Protein AF-A0A352C916-F1 (afdb_monomer_lite)

pLDDT: mean 86.56, std 15.68, range [40.22, 98.12]

Foldseek 3Di:
DDDPPDPPPPDPDPDDFDDDPPDDPVVSVVVRVVRCVVSCVVVVCVVVVDDDDDDDPVVVVVVVVVVVVVVVVVVVCVVVVNPPDD

Structure (mmCIF, N/CA/C/O backbone):
data_AF-A0A352C916-F1
#
_entry.id   AF-A0A352C916-F1
#
loop_
_atom_site.group_PDB
_atom_site.id
_atom_site.type_symbol
_atom_site.label_atom_id
_atom_site.label_alt_id
_atom_site.label_comp_id
_atom_site.label_asym_id
_atom_site.label_entity_id
_atom_site.label_seq_id
_atom_site.pdbx_PDB_ins_code
_atom_site.Cartn_x
_atom_site.Cartn_y
_atom_site.Cartn_z
_atom_site.occupancy
_atom_site.B_iso_or_equiv
_atom_site.auth_seq_id
_atom_site.auth_comp_id
_atom_site.auth_asym_id
_atom_site.auth_atom_id
_atom_site.pdbx_PDB_model_num
ATOM 1 N N . MET A 1 1 ? -37.276 -22.837 -31.704 1.00 52.47 1 MET A N 1
ATOM 2 C CA . MET A 1 1 ? -35.958 -23.458 -31.457 1.00 52.47 1 MET A CA 1
ATOM 3 C C . MET A 1 1 ? -34.903 -22.691 -32.236 1.00 52.47 1 MET A C 1
ATOM 5 O O . MET A 1 1 ? -34.792 -22.918 -33.424 1.00 52.47 1 MET A O 1
ATOM 9 N N . LEU A 1 2 ? -34.165 -21.790 -31.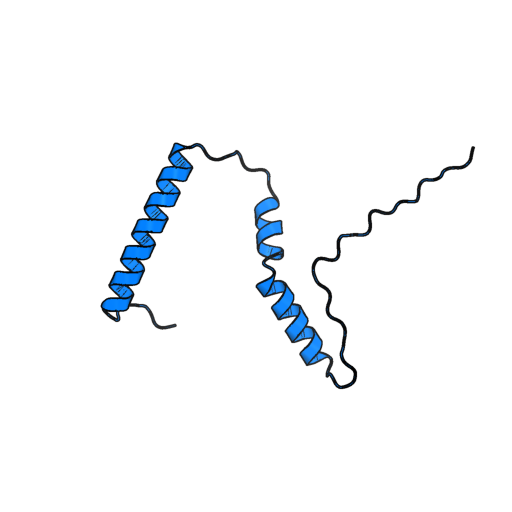594 1.00 40.22 2 LEU A N 1
ATOM 10 C CA . LEU A 1 2 ? -32.771 -21.466 -31.915 1.00 40.22 2 LEU A CA 1
ATOM 11 C C . LEU A 1 2 ? -32.229 -20.694 -30.704 1.00 40.22 2 LEU A C 1
ATOM 13 O O . LEU A 1 2 ? -32.919 -19.862 -30.124 1.00 40.22 2 LEU A O 1
ATOM 17 N N . LYS A 1 3 ? -31.077 -21.146 -30.219 1.00 44.06 3 LYS A N 1
ATOM 18 C CA . LYS A 1 3 ? -30.505 -20.878 -28.900 1.00 44.06 3 LYS A CA 1
ATOM 19 C C . LYS A 1 3 ? -29.473 -19.754 -29.015 1.00 44.06 3 LYS A C 1
ATOM 21 O O . LYS A 1 3 ? -28.337 -20.038 -29.376 1.00 44.06 3 LYS A O 1
ATOM 26 N N . ASP A 1 4 ? -29.823 -18.537 -28.614 1.00 45.38 4 ASP A N 1
ATOM 27 C CA . ASP A 1 4 ? -28.847 -17.460 -28.394 1.00 45.38 4 ASP A CA 1
ATOM 28 C C . ASP A 1 4 ? -28.207 -17.606 -27.002 1.00 45.38 4 ASP A C 1
ATOM 30 O O . ASP A 1 4 ? -28.463 -16.844 -26.073 1.00 45.38 4 ASP A O 1
ATOM 34 N N . TYR A 1 5 ? -27.376 -18.638 -26.835 1.00 54.38 5 TYR A N 1
ATOM 35 C CA . TYR A 1 5 ? -26.471 -18.782 -25.689 1.00 54.38 5 TYR A CA 1
ATOM 36 C C . TYR A 1 5 ? -25.046 -18.495 -26.162 1.00 54.38 5 TYR A C 1
ATOM 38 O O . TYR A 1 5 ? -24.321 -19.405 -26.551 1.00 54.38 5 TYR A O 1
ATOM 46 N N . GLY A 1 6 ? -24.646 -17.224 -26.163 1.00 48.53 6 GLY A N 1
ATOM 47 C CA . GLY A 1 6 ? -23.330 -16.842 -26.687 1.00 48.53 6 GLY A CA 1
ATOM 48 C C . GLY A 1 6 ? -22.777 -15.514 -26.185 1.00 48.53 6 GLY A C 1
ATOM 49 O O . GLY A 1 6 ? -21.905 -14.942 -26.824 1.00 48.53 6 GLY A O 1
ATOM 50 N N . GLY A 1 7 ? -23.263 -15.002 -25.054 1.00 45.00 7 GLY A N 1
ATOM 51 C CA . GLY A 1 7 ? -22.654 -13.858 -24.377 1.00 45.00 7 GLY A CA 1
ATOM 52 C C . GLY A 1 7 ? -21.558 -14.319 -23.423 1.00 45.00 7 GLY A C 1
ATOM 53 O O . GLY A 1 7 ? -21.762 -14.314 -22.212 1.00 45.00 7 GLY A O 1
ATOM 54 N N . THR A 1 8 ? -20.413 -14.763 -23.945 1.00 53.31 8 THR A N 1
ATOM 55 C CA . THR A 1 8 ? -19.228 -15.068 -23.133 1.00 53.31 8 THR A CA 1
ATOM 56 C C . THR A 1 8 ? -18.878 -13.820 -22.328 1.00 53.31 8 THR A C 1
ATOM 58 O O . THR A 1 8 ? -18.531 -12.789 -22.903 1.00 53.31 8 THR A O 1
ATOM 61 N N . SER A 1 9 ? -18.988 -13.880 -20.999 1.00 53.72 9 SER A N 1
ATOM 62 C CA . SER A 1 9 ? -18.505 -12.814 -20.126 1.00 53.72 9 SER A CA 1
ATOM 63 C C . SER A 1 9 ? -17.009 -12.643 -20.387 1.00 53.72 9 SER A C 1
ATOM 65 O O . SER A 1 9 ? -16.203 -13.447 -19.914 1.00 53.72 9 SER A O 1
ATOM 67 N N . MET A 1 10 ? -16.629 -11.648 -21.189 1.00 59.44 10 MET A N 1
ATOM 68 C CA . MET A 1 10 ? -15.225 -11.355 -21.446 1.00 59.44 10 MET A CA 1
ATOM 69 C C . MET A 1 10 ? -14.560 -11.125 -20.093 1.00 59.44 10 MET A C 1
ATOM 71 O O . MET A 1 10 ? -14.974 -10.250 -19.326 1.00 59.44 10 MET A O 1
ATOM 75 N N . ALA A 1 11 ? -13.578 -11.965 -19.761 1.00 63.34 11 ALA A N 1
ATOM 76 C CA . ALA A 1 11 ? -12.804 -11.809 -18.543 1.00 63.34 11 ALA A CA 1
ATOM 77 C C . ALA A 1 11 ? -12.296 -10.364 -18.494 1.00 63.34 11 ALA A C 1
ATOM 79 O O . ALA A 1 11 ? -11.670 -9.885 -19.437 1.00 63.34 11 ALA A O 1
ATOM 80 N N . LYS A 1 12 ? -12.616 -9.639 -17.418 1.00 78.44 12 LYS A N 1
ATOM 81 C CA . LYS A 1 12 ? -12.231 -8.234 -17.289 1.00 78.44 12 LYS A CA 1
ATOM 82 C C . LYS A 1 12 ? -10.706 -8.128 -17.334 1.00 78.44 12 LYS A C 1
ATOM 84 O O . LYS A 1 12 ? -10.041 -8.500 -16.367 1.00 78.44 12 LYS A O 1
ATOM 89 N N . THR A 1 13 ? -10.158 -7.580 -18.414 1.00 80.06 13 THR A N 1
ATOM 90 C CA . THR A 1 13 ? -8.726 -7.282 -18.508 1.00 80.06 13 THR A CA 1
ATOM 91 C C . THR A 1 13 ? -8.379 -6.203 -17.488 1.00 80.06 13 THR A C 1
ATOM 93 O O . THR A 1 13 ? -8.771 -5.047 -17.620 1.00 80.06 13 THR A O 1
ATOM 96 N N . VAL A 1 14 ? -7.680 -6.591 -16.419 1.00 82.94 14 VAL A N 1
ATOM 97 C CA . VAL A 1 14 ? -7.270 -5.660 -15.353 1.00 82.94 14 VAL A CA 1
ATOM 98 C C . VAL A 1 14 ? -5.961 -4.955 -15.708 1.00 82.94 14 VAL A C 1
ATOM 100 O O . VAL A 1 14 ? -5.731 -3.829 -15.275 1.00 82.94 14 VAL A O 1
ATOM 103 N N . ILE A 1 15 ? -5.089 -5.620 -16.470 1.00 89.31 15 ILE A N 1
ATOM 104 C CA . ILE A 1 15 ? -3.760 -5.126 -16.836 1.00 89.31 15 ILE A CA 1
ATOM 105 C C . ILE A 1 15 ? -3.478 -5.533 -18.276 1.00 89.31 15 ILE A C 1
ATOM 107 O O . ILE A 1 15 ? -3.527 -6.714 -18.604 1.00 89.31 15 ILE A O 1
ATOM 111 N N . GLU A 1 16 ? -3.127 -4.554 -19.101 1.00 90.94 16 GLU A N 1
ATOM 112 C CA . GLU A 1 16 ? -2.687 -4.749 -20.477 1.00 90.94 16 GLU A CA 1
ATOM 113 C C . GLU A 1 16 ? -1.391 -3.960 -20.702 1.00 90.94 16 GLU A C 1
ATOM 115 O O . GLU A 1 16 ? -1.252 -2.826 -20.235 1.00 90.94 16 GLU A O 1
ATOM 120 N N . VAL A 1 17 ? -0.427 -4.562 -21.403 1.00 91.69 17 VAL A N 1
ATOM 121 C CA . VAL A 1 17 ? 0.787 -3.881 -21.868 1.00 91.69 17 VAL A CA 1
ATOM 122 C C . VA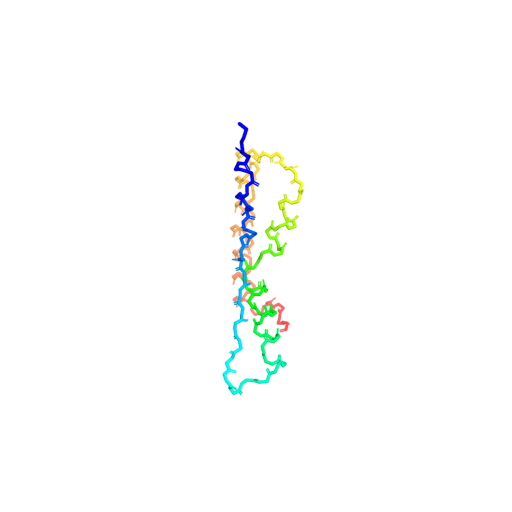L A 1 17 ? 0.975 -4.213 -23.340 1.00 91.69 17 VAL A C 1
ATOM 124 O O . VAL A 1 17 ? 1.212 -5.365 -23.691 1.00 91.69 17 VAL A O 1
ATOM 127 N N . LYS A 1 18 ? 0.897 -3.189 -24.191 1.00 92.38 18 LYS A N 1
ATOM 128 C CA . LYS A 1 18 ? 1.237 -3.293 -25.611 1.00 92.38 18 LYS A CA 1
ATOM 129 C C . LYS A 1 18 ? 2.720 -2.976 -25.807 1.00 92.38 18 LYS A C 1
ATOM 131 O O . LYS A 1 18 ? 3.296 -2.175 -25.066 1.00 92.38 18 LYS A O 1
ATOM 136 N N . LYS A 1 19 ? 3.345 -3.659 -26.764 1.00 91.56 19 LYS A N 1
ATOM 137 C CA . LYS A 1 19 ? 4.747 -3.449 -27.134 1.00 91.56 19 LYS A CA 1
ATOM 138 C C . LYS A 1 19 ? 4.862 -2.201 -28.011 1.00 91.56 19 LYS A C 1
ATOM 140 O O . LYS A 1 19 ? 4.060 -2.028 -28.924 1.00 91.56 19 LYS A O 1
ATOM 145 N N . ASN A 1 20 ? 5.873 -1.373 -27.756 1.00 89.62 20 ASN A N 1
ATOM 146 C CA . ASN A 1 20 ? 6.197 -0.234 -28.618 1.00 89.62 20 ASN A CA 1
ATOM 147 C C . ASN A 1 20 ? 7.160 -0.668 -29.737 1.00 89.62 20 ASN A C 1
ATOM 149 O O . ASN A 1 20 ? 7.935 -1.606 -29.545 1.00 89.62 20 ASN A O 1
ATOM 153 N N . SER A 1 21 ? 7.153 0.031 -30.879 1.00 82.81 21 SER A N 1
ATOM 154 C CA . SER A 1 21 ? 7.880 -0.383 -32.094 1.00 82.81 21 SER A CA 1
ATOM 155 C C . SER A 1 21 ? 9.376 -0.659 -31.883 1.00 82.81 21 SER A C 1
ATOM 157 O O . SER A 1 21 ? 9.882 -1.637 -32.418 1.00 82.81 21 SER A O 1
ATOM 159 N N . ASN A 1 22 ? 10.062 0.123 -31.039 1.00 86.81 22 ASN A N 1
ATOM 160 C CA . ASN A 1 22 ? 11.509 -0.009 -30.789 1.00 86.81 22 ASN A CA 1
ATOM 161 C C . ASN A 1 22 ? 11.851 -0.626 -29.422 1.00 86.81 22 ASN A C 1
ATOM 163 O O . ASN A 1 22 ? 12.931 -0.402 -28.879 1.00 86.81 22 ASN A O 1
ATOM 167 N N . GLU A 1 23 ? 10.928 -1.366 -28.811 1.00 88.56 23 GLU A N 1
ATOM 168 C CA . GLU A 1 23 ? 11.146 -1.919 -27.479 1.00 88.56 23 GLU A CA 1
ATOM 169 C C . GLU A 1 23 ? 11.660 -3.365 -27.492 1.00 88.56 23 GLU A C 1
ATOM 171 O O . GLU A 1 23 ? 11.154 -4.224 -28.215 1.00 88.56 23 GLU A O 1
ATOM 176 N N . ASN A 1 24 ? 12.617 -3.667 -26.611 1.00 92.00 24 ASN A N 1
ATOM 177 C CA . ASN A 1 24 ? 13.041 -5.039 -26.341 1.00 92.00 24 ASN A CA 1
ATOM 178 C C . ASN A 1 24 ? 12.009 -5.789 -25.470 1.00 92.00 24 ASN A C 1
ATOM 180 O O . ASN A 1 24 ? 11.448 -5.241 -24.520 1.00 92.00 24 ASN A O 1
ATOM 184 N N . ASN A 1 25 ? 11.809 -7.080 -25.730 1.00 92.12 25 ASN A N 1
ATOM 185 C CA . ASN A 1 25 ? 10.879 -7.947 -25.003 1.00 92.12 25 ASN A CA 1
ATOM 186 C C . ASN A 1 25 ? 11.121 -7.943 -23.477 1.00 92.12 25 ASN A C 1
ATOM 188 O O . ASN A 1 25 ? 10.169 -7.972 -22.697 1.00 92.12 25 ASN A O 1
ATOM 192 N N . SER A 1 26 ? 12.377 -7.839 -23.033 1.00 94.06 26 SER A N 1
ATOM 193 C CA . SER A 1 26 ? 12.727 -7.754 -21.606 1.00 94.06 26 SER A CA 1
ATOM 194 C C . SER A 1 26 ? 12.173 -6.495 -20.918 1.00 94.06 26 SER A C 1
ATOM 196 O O . SER A 1 26 ? 11.726 -6.558 -19.769 1.00 94.06 26 SER A O 1
ATOM 198 N N . SER A 1 27 ? 12.143 -5.360 -21.623 1.00 93.25 27 SER A N 1
ATOM 199 C CA . SER A 1 27 ? 11.554 -4.109 -21.129 1.00 93.25 27 SER A CA 1
ATOM 200 C C . SER A 1 27 ? 10.037 -4.240 -20.976 1.00 93.25 27 SER A C 1
ATOM 202 O O . SER A 1 27 ? 9.487 -3.876 -19.931 1.00 93.25 27 SER A O 1
ATOM 204 N N . VAL A 1 28 ? 9.372 -4.870 -21.951 1.00 94.50 28 VAL A N 1
ATOM 205 C CA . VAL A 1 28 ? 7.921 -5.116 -21.909 1.00 94.50 28 VAL A CA 1
ATOM 206 C C . VAL A 1 28 ? 7.552 -5.935 -20.666 1.00 94.50 28 VAL A C 1
ATOM 208 O O . VAL A 1 28 ? 6.650 -5.551 -19.917 1.00 94.50 28 VAL A O 1
ATOM 211 N N . LEU A 1 29 ? 8.297 -7.014 -20.387 1.00 94.69 29 LEU A N 1
ATOM 212 C CA . LEU A 1 29 ? 8.091 -7.866 -19.206 1.00 94.69 29 LEU A CA 1
ATOM 213 C C . LEU A 1 29 ? 8.309 -7.116 -17.886 1.00 94.69 29 LEU A C 1
ATOM 215 O O . LEU A 1 29 ? 7.542 -7.298 -16.933 1.00 94.69 29 LEU A O 1
ATOM 219 N N . ARG A 1 30 ? 9.318 -6.238 -17.819 1.00 94.62 30 ARG A N 1
ATOM 220 C CA . ARG A 1 30 ? 9.548 -5.383 -16.643 1.00 94.62 30 ARG A CA 1
ATOM 221 C C . ARG A 1 30 ? 8.385 -4.428 -16.409 1.00 94.62 30 ARG A C 1
ATOM 223 O O . ARG A 1 30 ? 7.920 -4.317 -15.274 1.00 94.62 30 ARG A O 1
ATOM 230 N N . ARG A 1 31 ? 7.878 -3.770 -17.456 1.00 94.12 31 ARG A N 1
ATOM 231 C CA . ARG A 1 31 ? 6.712 -2.882 -17.324 1.00 94.12 31 ARG A CA 1
ATOM 232 C C . ARG A 1 31 ? 5.471 -3.640 -16.894 1.00 94.12 31 ARG A C 1
ATOM 234 O O . ARG A 1 31 ? 4.765 -3.160 -16.015 1.00 94.12 31 ARG A O 1
ATOM 241 N N . PHE A 1 32 ? 5.232 -4.819 -17.461 1.00 94.12 32 PHE A N 1
ATOM 242 C CA . PHE A 1 32 ? 4.122 -5.677 -17.058 1.00 94.12 32 PHE A CA 1
ATOM 243 C C . PHE A 1 32 ? 4.212 -6.064 -15.580 1.00 94.12 32 PHE A C 1
ATOM 245 O O . PHE A 1 32 ? 3.264 -5.848 -14.826 1.00 94.12 32 PHE A O 1
ATOM 252 N N . SER A 1 33 ? 5.384 -6.523 -15.137 1.00 94.81 33 SER A N 1
ATOM 253 C CA . SER A 1 33 ? 5.645 -6.863 -13.733 1.00 94.81 33 SER A CA 1
ATOM 254 C C . SER A 1 33 ? 5.406 -5.671 -12.805 1.00 94.81 33 SER A C 1
ATOM 256 O O . SER A 1 33 ? 4.727 -5.802 -11.785 1.00 94.81 33 SER A O 1
ATOM 258 N N . ARG A 1 34 ? 5.889 -4.483 -13.187 1.00 94.50 34 ARG A N 1
ATOM 259 C CA . ARG A 1 34 ? 5.665 -3.241 -12.439 1.00 94.50 34 ARG A CA 1
ATOM 260 C C . ARG A 1 34 ? 4.182 -2.870 -12.380 1.00 94.50 34 ARG A C 1
ATOM 262 O O . ARG A 1 34 ? 3.677 -2.599 -11.296 1.00 94.50 34 ARG A O 1
ATOM 269 N N . ARG A 1 35 ? 3.460 -2.933 -13.506 1.00 93.88 35 ARG A N 1
ATOM 270 C CA . ARG A 1 35 ? 2.011 -2.666 -13.573 1.00 93.88 35 ARG A CA 1
ATOM 271 C C . ARG A 1 35 ? 1.224 -3.620 -12.670 1.00 93.88 35 ARG A C 1
ATOM 273 O O . ARG A 1 35 ? 0.321 -3.179 -11.964 1.00 93.88 35 ARG A O 1
ATOM 280 N N . ILE A 1 36 ? 1.591 -4.905 -12.638 1.00 93.62 36 ILE A N 1
ATOM 281 C CA . ILE A 1 36 ? 1.010 -5.896 -11.715 1.00 93.62 36 ILE A CA 1
ATOM 282 C C . ILE A 1 36 ? 1.240 -5.496 -10.265 1.00 93.62 36 ILE A C 1
ATOM 284 O O . ILE A 1 36 ? 0.289 -5.486 -9.480 1.00 93.62 36 ILE A O 1
ATOM 288 N N . GLN A 1 37 ? 2.475 -5.163 -9.903 1.00 92.50 37 GLN A N 1
ATOM 289 C CA . GLN A 1 37 ? 2.821 -4.807 -8.530 1.00 92.50 37 GLN A CA 1
ATOM 290 C C . GLN A 1 37 ? 2.098 -3.533 -8.076 1.00 92.50 37 GLN A C 1
ATOM 292 O O . GLN A 1 37 ? 1.461 -3.540 -7.022 1.00 92.50 37 GLN A O 1
ATOM 297 N N . GLU A 1 38 ? 2.119 -2.481 -8.896 1.00 92.75 38 GLU A N 1
ATOM 298 C CA . GLU A 1 38 ? 1.453 -1.201 -8.624 1.00 92.75 38 GLU A CA 1
ATOM 299 C C . GLU A 1 38 ? -0.071 -1.345 -8.544 1.00 92.75 38 GLU A C 1
ATOM 301 O O . GLU A 1 38 ? -0.702 -0.734 -7.684 1.00 92.75 38 GLU A O 1
ATOM 306 N N . SER A 1 39 ? -0.674 -2.197 -9.383 1.00 92.56 39 SER A N 1
ATOM 307 C CA . SER A 1 39 ? -2.126 -2.424 -9.364 1.00 92.56 39 SER A CA 1
ATOM 308 C C . SER A 1 39 ? -2.631 -3.021 -8.045 1.00 92.56 39 SER A C 1
ATOM 310 O O . SER A 1 39 ? -3.821 -2.940 -7.736 1.00 92.56 39 SER A O 1
ATOM 312 N N . GLY A 1 40 ? -1.760 -3.694 -7.282 1.00 93.19 40 GLY A N 1
ATOM 313 C CA . GLY A 1 40 ? -2.132 -4.397 -6.056 1.00 93.19 40 GLY A CA 1
ATOM 314 C C . GLY A 1 40 ? -3.163 -5.518 -6.253 1.00 93.19 40 GLY A C 1
ATOM 315 O O . GLY A 1 40 ? -3.698 -6.026 -5.260 1.00 93.19 40 GLY A O 1
ATOM 316 N N . ILE A 1 41 ? -3.447 -5.929 -7.498 1.00 92.50 41 ILE A N 1
ATOM 317 C CA . ILE A 1 41 ? -4.529 -6.867 -7.832 1.00 92.50 41 ILE A CA 1
ATOM 318 C C . ILE A 1 41 ? -4.354 -8.216 -7.136 1.00 92.50 41 ILE A C 1
ATOM 320 O O . ILE A 1 41 ? -5.306 -8.759 -6.579 1.00 92.50 41 ILE A O 1
ATOM 324 N N . ILE A 1 42 ? -3.115 -8.709 -7.062 1.00 91.19 42 ILE A N 1
ATOM 325 C CA . ILE A 1 42 ? -2.784 -9.969 -6.389 1.00 91.19 42 ILE A CA 1
ATOM 326 C C . ILE A 1 42 ? -3.162 -9.893 -4.908 1.00 91.19 42 ILE A C 1
ATOM 328 O O . ILE A 1 42 ? -3.764 -10.824 -4.376 1.00 91.19 42 ILE A O 1
ATOM 332 N N . ARG A 1 43 ? -2.851 -8.777 -4.234 1.00 93.62 43 ARG A N 1
ATOM 333 C CA . ARG A 1 43 ? -3.179 -8.591 -2.813 1.00 93.62 43 ARG A CA 1
ATOM 334 C C . ARG A 1 43 ? -4.689 -8.526 -2.604 1.00 93.62 43 ARG A C 1
ATOM 336 O O . ARG A 1 43 ? -5.188 -9.113 -1.649 1.00 93.62 43 ARG A O 1
ATOM 343 N N . LYS A 1 44 ? -5.411 -7.854 -3.506 1.00 92.50 44 LYS A N 1
ATOM 344 C CA . LYS A 1 44 ? -6.876 -7.768 -3.473 1.00 92.50 44 LYS A CA 1
ATOM 345 C C . LYS A 1 44 ? -7.522 -9.147 -3.624 1.00 92.50 44 LYS A C 1
ATOM 347 O O . LYS A 1 44 ? -8.330 -9.518 -2.781 1.00 92.50 44 LYS A O 1
ATOM 352 N N . ILE A 1 45 ? -7.132 -9.913 -4.644 1.00 92.38 45 ILE A N 1
ATOM 353 C CA . ILE A 1 45 ? -7.680 -11.254 -4.907 1.00 92.38 45 ILE A CA 1
ATOM 354 C C . ILE A 1 45 ? -7.334 -12.214 -3.766 1.00 92.38 45 ILE A C 1
ATOM 356 O O . ILE A 1 45 ? -8.213 -12.910 -3.268 1.00 92.38 45 ILE A O 1
ATOM 360 N N . LYS A 1 46 ? -6.080 -12.221 -3.288 1.00 93.56 46 LYS A N 1
ATOM 361 C CA . LYS A 1 46 ? -5.680 -13.055 -2.141 1.00 93.56 46 LYS A CA 1
ATOM 362 C C . LYS A 1 46 ? -6.462 -12.703 -0.873 1.00 93.56 46 LYS A C 1
ATOM 364 O O . LYS A 1 46 ? -6.854 -13.610 -0.150 1.00 93.56 46 LYS A O 1
ATOM 369 N N . GLY A 1 47 ? -6.709 -11.416 -0.622 1.00 92.62 47 GLY A N 1
ATOM 370 C CA . GLY A 1 47 ? -7.495 -10.958 0.526 1.00 92.62 47 GLY A CA 1
ATOM 371 C C . GLY A 1 47 ? -8.988 -11.283 0.427 1.00 92.62 47 GLY A C 1
ATOM 372 O O . GLY A 1 47 ? -9.618 -11.519 1.450 1.00 92.62 47 GLY A O 1
ATOM 373 N N . ALA A 1 48 ? -9.540 -11.331 -0.787 1.00 92.12 48 ALA A N 1
ATOM 374 C CA . ALA A 1 48 ? -10.940 -11.668 -1.046 1.00 92.12 48 ALA A CA 1
ATOM 375 C C . ALA A 1 48 ? -11.190 -13.173 -1.260 1.00 92.12 48 ALA A C 1
ATOM 377 O O . ALA A 1 48 ? -12.326 -13.565 -1.503 1.00 92.12 48 ALA A O 1
ATOM 378 N N . ARG A 1 49 ? -10.147 -14.016 -1.188 1.00 92.81 49 ARG A N 1
ATOM 379 C CA . ARG A 1 49 ? -10.237 -15.464 -1.450 1.00 92.81 49 ARG A CA 1
ATOM 380 C C . ARG A 1 49 ? -11.258 -16.166 -0.552 1.00 92.81 49 ARG A C 1
ATOM 382 O O . ARG A 1 49 ? -11.921 -17.089 -1.005 1.00 92.81 49 ARG A O 1
ATOM 389 N N . TYR A 1 50 ? -11.349 -15.751 0.709 1.00 95.00 50 TYR A N 1
ATOM 390 C CA . TYR A 1 50 ? -12.233 -16.356 1.700 1.00 95.00 50 TYR A CA 1
ATOM 391 C C . TYR A 1 50 ? -13.223 -15.328 2.235 1.00 95.00 50 TYR A C 1
ATOM 393 O O . TYR A 1 50 ? -12.883 -14.155 2.4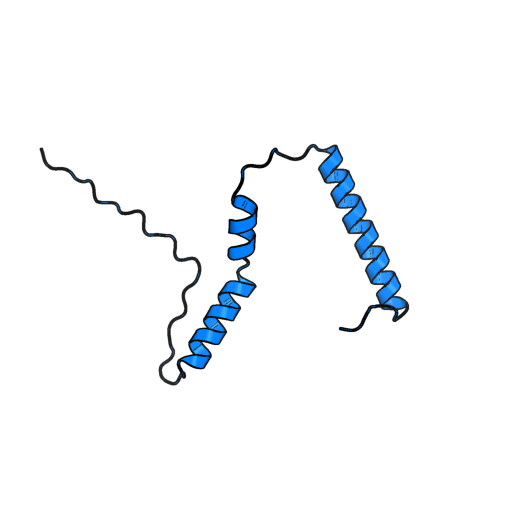04 1.00 95.00 50 TYR A O 1
ATOM 401 N N . ASN A 1 51 ? -14.439 -15.783 2.539 1.00 92.25 51 ASN A N 1
ATOM 402 C CA . ASN A 1 51 ? -15.440 -14.934 3.167 1.00 92.25 51 ASN A CA 1
ATOM 403 C C . ASN A 1 51 ? -15.036 -14.632 4.617 1.00 92.25 51 ASN A C 1
ATOM 405 O O . ASN A 1 51 ? -14.717 -15.535 5.390 1.00 92.25 51 ASN A O 1
ATOM 409 N N . ALA A 1 52 ? -15.074 -13.358 4.991 1.00 91.88 52 ALA A N 1
ATOM 410 C CA . ALA A 1 52 ? -14.799 -12.902 6.343 1.00 91.88 52 ALA A CA 1
ATOM 411 C C . ALA A 1 52 ? -16.002 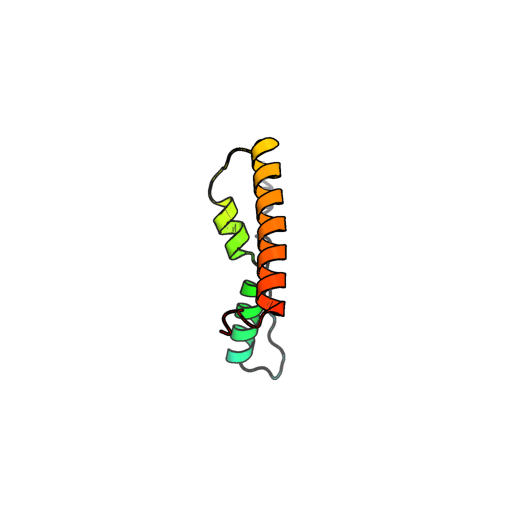-12.120 6.872 1.00 91.88 52 ALA A C 1
ATOM 413 O O . ALA A 1 52 ? -16.592 -11.303 6.163 1.00 91.88 52 ALA A O 1
ATOM 414 N N . ARG A 1 53 ? -16.346 -12.326 8.149 1.00 94.06 53 ARG A N 1
ATOM 415 C CA . ARG A 1 53 ? -17.406 -11.544 8.798 1.00 94.06 53 ARG A CA 1
ATOM 416 C C . ARG A 1 53 ? -17.066 -10.052 8.790 1.00 94.06 53 ARG A C 1
ATOM 418 O O . ARG A 1 53 ? -15.914 -9.665 9.000 1.00 94.06 53 ARG A O 1
ATOM 425 N N . LYS A 1 54 ? -18.090 -9.207 8.655 1.00 93.56 54 LYS A N 1
ATOM 426 C CA . LYS A 1 54 ? -17.945 -7.757 8.826 1.00 93.56 54 LYS A CA 1
ATOM 427 C C . LYS A 1 54 ? -17.442 -7.443 10.240 1.00 93.56 54 LYS A C 1
ATOM 429 O O . LYS A 1 54 ? -17.921 -8.006 11.227 1.00 93.56 54 LYS A O 1
ATOM 434 N N . GLU A 1 55 ? -16.464 -6.547 10.344 1.00 94.75 55 GLU A N 1
ATOM 435 C CA . GLU A 1 55 ? -15.924 -6.139 11.641 1.00 94.75 55 GLU A CA 1
ATOM 436 C C . GLU A 1 55 ? -16.948 -5.332 12.454 1.00 94.75 55 GLU A C 1
ATOM 438 O O . GLU A 1 55 ? -17.721 -4.544 11.906 1.00 94.75 55 GLU A O 1
ATOM 443 N N . SER A 1 56 ? -16.942 -5.505 13.780 1.00 97.19 56 SER A N 1
ATOM 444 C CA . SER A 1 56 ? -17.772 -4.698 14.680 1.00 97.19 56 SER A CA 1
ATOM 445 C C . SER A 1 56 ? -17.249 -3.261 14.781 1.00 97.19 56 SER A C 1
ATOM 447 O O . SER A 1 56 ? -16.053 -3.005 14.616 1.00 97.19 56 SER A O 1
ATOM 449 N N . LYS A 1 57 ? -18.130 -2.316 15.141 1.00 97.50 57 LYS A N 1
ATOM 450 C CA . LYS A 1 57 ? -17.773 -0.895 15.330 1.00 97.50 57 LYS A CA 1
ATOM 451 C C . LYS A 1 57 ? -16.590 -0.712 16.295 1.00 97.50 57 LYS A C 1
ATOM 453 O O . LYS A 1 57 ? -15.675 0.061 16.019 1.00 97.50 57 LYS A O 1
ATOM 458 N N . LEU A 1 58 ? -16.568 -1.477 17.391 1.00 97.50 58 LEU A N 1
ATOM 459 C CA . LEU A 1 58 ? -15.492 -1.441 18.386 1.00 97.50 58 LEU A CA 1
ATOM 460 C C . LEU A 1 58 ? -14.151 -1.917 17.808 1.00 97.50 58 LEU A C 1
ATOM 462 O O . LEU A 1 58 ? -13.124 -1.274 18.034 1.00 97.50 58 LEU A O 1
ATOM 466 N N . LYS A 1 59 ? -14.146 -3.007 17.025 1.00 96.81 59 LYS A N 1
ATOM 467 C CA . LYS A 1 59 ? -12.921 -3.532 16.399 1.00 96.81 59 LYS A CA 1
ATOM 468 C C . LYS A 1 59 ? -12.328 -2.528 15.406 1.00 96.81 59 LYS A C 1
ATOM 470 O O . LYS A 1 59 ? -11.117 -2.295 15.432 1.00 96.81 59 LYS A O 1
ATOM 475 N N . ILE A 1 60 ? -13.182 -1.878 14.612 1.00 97.06 60 ILE A N 1
ATOM 476 C CA . ILE A 1 60 ? -12.786 -0.819 13.673 1.00 97.06 60 ILE A CA 1
ATOM 477 C C . ILE A 1 60 ? -12.154 0.357 14.433 1.00 97.06 60 ILE A C 1
ATOM 479 O O . ILE A 1 60 ? -11.043 0.770 14.096 1.00 97.06 60 ILE A O 1
ATOM 483 N N . LYS A 1 61 ? -12.799 0.840 15.510 1.00 97.69 61 LYS A N 1
ATOM 484 C CA . LYS A 1 61 ? -12.274 1.931 16.354 1.00 97.69 61 LYS A CA 1
ATOM 485 C C . LYS A 1 61 ? -10.905 1.585 16.945 1.00 97.69 61 LYS A C 1
ATOM 487 O O . LYS A 1 61 ? -9.970 2.373 16.825 1.00 97.69 61 LYS A O 1
ATOM 492 N N . LYS A 1 62 ? -10.747 0.383 17.512 1.00 98.06 62 LYS A N 1
ATOM 493 C CA . LYS A 1 62 ? -9.466 -0.081 18.077 1.00 98.06 62 LYS A CA 1
ATOM 494 C C . LYS A 1 62 ? -8.362 -0.150 17.015 1.00 98.06 62 LYS A C 1
ATOM 496 O O . LYS A 1 62 ? -7.228 0.239 17.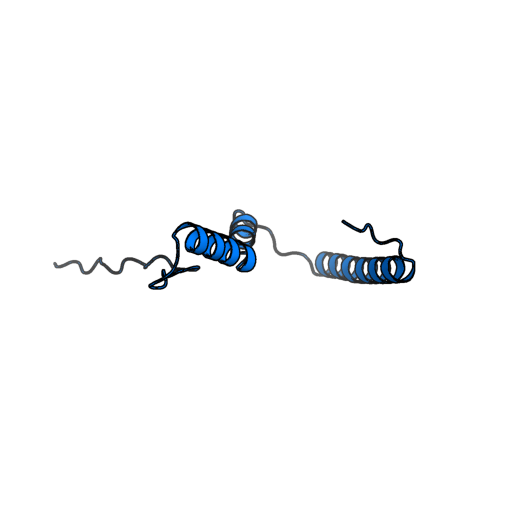276 1.00 98.06 62 LYS A O 1
ATOM 501 N N . SER A 1 63 ? -8.687 -0.614 15.807 1.00 96.94 63 SER A N 1
ATOM 502 C CA . SER A 1 63 ? -7.749 -0.645 14.677 1.00 96.94 63 SER A CA 1
ATOM 503 C C . SER A 1 63 ? -7.318 0.760 14.242 1.00 96.94 63 SER A C 1
ATOM 505 O O . SER A 1 63 ? -6.131 0.998 14.014 1.00 96.94 63 SER A O 1
ATOM 507 N N . ALA A 1 64 ? -8.257 1.707 14.186 1.00 97.31 64 ALA A N 1
ATOM 508 C CA . ALA A 1 64 ? -7.975 3.101 13.854 1.00 97.31 64 ALA A CA 1
ATOM 509 C C . ALA A 1 64 ? -7.053 3.772 14.886 1.00 97.31 64 ALA A C 1
ATOM 511 O O . ALA A 1 64 ? -6.068 4.395 14.492 1.00 97.31 64 ALA A O 1
ATOM 512 N N . LEU A 1 65 ? -7.310 3.579 16.186 1.00 98.12 65 LEU A N 1
ATOM 513 C CA . LEU A 1 65 ? -6.463 4.112 17.261 1.00 98.12 65 LEU A CA 1
ATOM 514 C C . LEU A 1 65 ? -5.021 3.599 17.163 1.00 98.12 65 LEU A C 1
ATOM 516 O O . LEU A 1 65 ? -4.093 4.405 17.152 1.00 98.12 65 LEU A O 1
ATOM 520 N N . ARG A 1 66 ? -4.829 2.288 16.955 1.00 98.06 66 ARG A N 1
ATOM 521 C CA . ARG A 1 66 ? -3.488 1.708 16.746 1.00 98.06 66 ARG A CA 1
ATOM 522 C C . ARG A 1 66 ? -2.760 2.307 15.543 1.00 98.06 66 ARG A C 1
ATOM 524 O O . ARG A 1 66 ? -1.557 2.528 15.597 1.00 98.06 66 ARG A O 1
ATOM 531 N N . ARG A 1 67 ? -3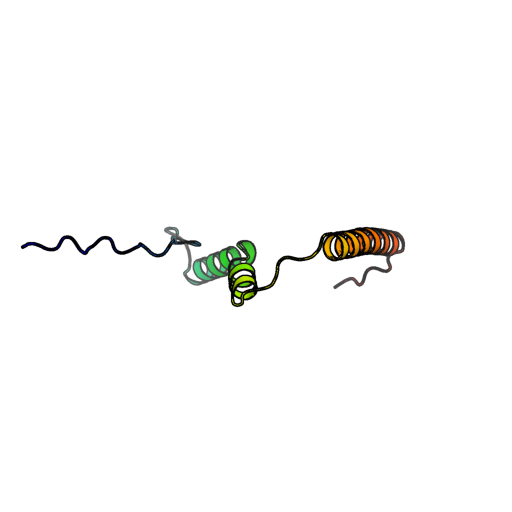.470 2.579 14.440 1.00 97.62 67 ARG A N 1
ATOM 532 C CA . ARG A 1 67 ? -2.870 3.219 13.254 1.00 97.62 67 ARG A CA 1
ATOM 533 C C . ARG A 1 67 ? -2.398 4.638 13.556 1.00 97.62 67 ARG A C 1
ATOM 535 O O . ARG A 1 67 ? -1.348 5.029 13.061 1.00 97.62 67 ARG A O 1
ATOM 542 N N . ILE A 1 68 ? -3.165 5.402 14.333 1.00 97.81 68 ILE A N 1
ATOM 543 C CA . ILE A 1 68 ? -2.799 6.766 14.736 1.00 97.81 68 ILE A CA 1
ATOM 544 C C . ILE A 1 68 ? -1.564 6.734 15.637 1.00 97.81 68 ILE A C 1
ATOM 546 O O . ILE A 1 68 ? -0.608 7.462 15.385 1.00 97.81 68 ILE A O 1
ATOM 550 N N . GLU A 1 69 ? -1.560 5.863 16.643 1.00 97.94 69 GLU A N 1
ATOM 551 C CA . GLU A 1 69 ? -0.431 5.690 17.558 1.00 97.94 69 GLU A CA 1
ATOM 552 C C . GLU A 1 69 ? 0.846 5.293 16.813 1.00 97.94 69 GLU A C 1
ATOM 554 O O . GLU A 1 69 ? 1.872 5.959 16.946 1.00 97.94 69 GLU A O 1
ATOM 559 N N . ARG A 1 70 ? 0.759 4.301 15.919 1.00 96.19 70 ARG A N 1
ATOM 560 C CA . ARG A 1 70 ? 1.904 3.865 15.113 1.00 96.19 70 ARG A CA 1
ATOM 561 C C . ARG A 1 70 ? 2.455 4.974 14.218 1.00 96.19 70 ARG A C 1
ATOM 563 O O . ARG A 1 70 ? 3.665 5.057 14.039 1.00 96.19 70 ARG A O 1
ATOM 570 N N . ARG A 1 71 ? 1.603 5.842 13.656 1.00 96.00 71 ARG A N 1
ATOM 571 C CA . ARG A 1 71 ? 2.072 7.009 12.883 1.00 96.00 71 ARG A CA 1
ATOM 572 C C . ARG A 1 71 ? 2.861 7.979 13.759 1.00 96.00 71 ARG A C 1
ATOM 574 O O . ARG A 1 71 ? 3.945 8.380 13.354 1.00 96.00 71 ARG A O 1
ATOM 581 N N . LYS A 1 72 ? 2.363 8.297 14.960 1.00 97.00 72 LYS A N 1
ATOM 582 C CA . LYS A 1 72 ? 3.070 9.169 15.916 1.00 97.00 72 LYS A CA 1
ATOM 583 C C . LYS A 1 72 ? 4.421 8.583 16.321 1.00 97.00 72 LYS A C 1
ATOM 585 O O . LYS A 1 72 ? 5.413 9.303 16.390 1.00 97.00 72 LYS A O 1
ATOM 590 N N . GLU A 1 73 ? 4.466 7.275 16.560 1.00 95.69 73 GLU A N 1
ATOM 591 C CA . GLU A 1 73 ? 5.700 6.557 16.877 1.00 95.69 73 GLU A CA 1
ATOM 592 C C . GLU A 1 73 ? 6.711 6.653 15.726 1.00 95.69 73 GLU A C 1
ATOM 594 O O . GLU A 1 73 ? 7.857 7.035 15.948 1.00 95.69 73 GLU A O 1
ATOM 599 N N . ILE A 1 74 ? 6.278 6.391 14.488 1.00 94.56 74 ILE A N 1
ATOM 600 C CA . ILE A 1 74 ? 7.128 6.511 13.293 1.00 94.56 74 ILE A CA 1
ATOM 601 C C . ILE A 1 74 ? 7.641 7.945 13.130 1.00 94.56 74 ILE A C 1
ATOM 603 O O . ILE A 1 74 ? 8.829 8.139 12.888 1.00 94.56 74 ILE A O 1
ATOM 607 N N . GLU A 1 75 ? 6.791 8.959 13.301 1.00 95.44 75 GLU A N 1
ATOM 608 C CA . GLU A 1 75 ? 7.209 10.364 13.231 1.00 95.44 75 GLU A CA 1
ATOM 609 C C . GLU A 1 75 ? 8.239 10.720 14.305 1.00 95.44 75 GLU A C 1
ATOM 611 O O . GLU A 1 75 ? 9.215 11.415 14.013 1.00 95.44 75 GLU A O 1
ATOM 616 N N . LYS A 1 76 ? 8.059 10.224 15.534 1.00 95.50 76 LYS A N 1
ATOM 617 C CA . LYS A 1 76 ? 9.026 10.398 16.623 1.00 95.50 76 LYS A CA 1
ATOM 618 C C . LYS A 1 76 ? 10.357 9.733 16.280 1.00 95.50 76 LYS A C 1
ATOM 620 O O . LYS A 1 76 ? 11.396 10.374 16.392 1.00 95.50 76 LYS A O 1
ATOM 625 N N . LEU A 1 77 ? 10.340 8.481 15.828 1.00 94.69 77 LEU A N 1
ATOM 626 C CA . LEU A 1 77 ? 11.551 7.752 15.437 1.00 94.69 77 LEU A CA 1
ATOM 627 C C . LEU A 1 77 ? 12.273 8.430 14.270 1.00 94.69 77 LEU A C 1
ATOM 629 O O . LEU A 1 77 ? 13.499 8.517 14.294 1.00 94.69 77 LEU A O 1
ATOM 633 N N . ARG A 1 78 ? 11.525 8.970 13.298 1.00 92.44 78 ARG A N 1
ATOM 634 C CA . ARG A 1 78 ? 12.071 9.760 12.185 1.00 92.44 78 ARG A CA 1
ATOM 635 C C . ARG A 1 78 ? 12.804 10.997 12.690 1.00 92.44 78 ARG A C 1
ATOM 637 O O . ARG A 1 78 ? 13.927 11.241 12.273 1.00 92.44 78 ARG A O 1
ATOM 644 N N . LYS A 1 79 ? 12.187 11.749 13.611 1.00 93.62 79 LYS A N 1
ATOM 645 C CA . LYS A 1 79 ? 12.792 12.939 14.237 1.00 93.62 79 LYS A CA 1
ATOM 646 C C . LYS A 1 79 ? 14.038 12.602 15.059 1.00 93.62 79 LYS A C 1
ATOM 648 O O . LYS A 1 79 ? 14.961 13.398 15.104 1.00 93.62 79 LYS A O 1
ATOM 653 N N . LEU A 1 80 ? 14.067 11.427 15.686 1.00 93.88 80 LEU A N 1
ATOM 654 C CA . LEU A 1 80 ? 15.204 10.950 16.477 1.00 93.88 80 LEU A CA 1
ATOM 655 C C . LEU A 1 80 ? 16.325 10.319 15.634 1.00 93.88 80 LEU A C 1
ATOM 657 O O . LEU A 1 80 ? 17.303 9.856 16.210 1.00 93.88 80 LEU A O 1
ATOM 661 N N . GLY A 1 81 ? 16.171 10.214 14.309 1.00 91.06 81 GLY A N 1
ATOM 662 C CA . GLY A 1 81 ? 17.131 9.509 13.450 1.00 91.06 81 GLY A CA 1
ATOM 663 C C . GLY A 1 81 ? 17.206 7.995 13.701 1.00 91.06 81 GLY A C 1
ATOM 664 O O . GLY A 1 81 ? 18.121 7.338 13.227 1.00 91.06 81 GLY A O 1
ATOM 665 N N . LYS A 1 82 ? 16.244 7.421 14.436 1.00 90.06 82 LYS A N 1
ATOM 666 C CA . LYS A 1 82 ? 16.207 5.999 14.831 1.00 90.06 82 LYS A CA 1
ATOM 667 C C . LYS A 1 82 ? 15.357 5.137 13.899 1.00 90.06 82 LYS A C 1
ATOM 669 O O . LYS A 1 82 ? 14.959 4.030 14.259 1.00 90.06 82 LYS A O 1
ATOM 674 N N . MET A 1 83 ? 15.011 5.645 12.720 1.00 82.44 83 MET A N 1
ATOM 675 C CA . MET A 1 83 ? 14.390 4.803 11.707 1.00 82.44 83 MET A CA 1
ATOM 676 C C . MET A 1 83 ? 15.447 3.862 11.146 1.00 82.44 83 MET A C 1
ATOM 678 O O . MET A 1 83 ? 16.502 4.320 10.723 1.00 82.44 83 MET A O 1
ATOM 682 N N . ALA A 1 84 ? 15.153 2.560 11.136 1.00 71.00 84 ALA A N 1
ATOM 683 C CA . ALA A 1 84 ? 15.983 1.597 10.431 1.00 71.00 84 ALA A CA 1
ATOM 684 C C . ALA A 1 84 ? 16.058 2.021 8.958 1.00 71.00 84 ALA A C 1
ATOM 686 O O . ALA A 1 84 ? 15.076 1.897 8.221 1.00 71.00 84 ALA A O 1
ATOM 687 N N . SER A 1 85 ? 17.202 2.583 8.568 1.00 56.41 85 SER A N 1
ATOM 688 C CA . SER A 1 85 ? 17.571 2.727 7.168 1.00 56.41 85 SER A CA 1
ATOM 689 C C . SER A 1 85 ? 17.663 1.315 6.617 1.00 56.41 85 SER A C 1
ATOM 691 O O . SER A 1 85 ? 18.402 0.493 7.160 1.00 56.41 85 SER A O 1
ATOM 693 N N . LYS A 1 86 ? 16.854 1.015 5.610 1.00 51.75 86 LYS A N 1
ATOM 694 C CA . LYS A 1 86 ? 16.991 -0.214 4.842 1.00 51.75 86 LYS A CA 1
ATOM 695 C C . LYS A 1 86 ? 17.733 0.100 3.561 1.00 51.75 86 LYS A C 1
ATOM 697 O O . LYS A 1 86 ? 17.449 1.187 3.010 1.00 51.75 86 LYS A O 1
#

Secondary structure (DSSP, 8-state):
-----------------PPPTT--HHHHHHHHHHHHHHHTHHHHHHHHSS--PPPPHHHHHHHHHHHHHHHHHHHHHHHTT-S---

Sequence (86 aa):
MLKDYGGTSMAKTVIEVKKNSNENNSSVLRRFSRRIQESGIIRKIKGARYNARKESKLKIKKSALRRIERRKEIEKLRKLGKMASK

Radius of gyration: 22.75 Å; chains: 1; bounding box: 54×36×50 Å